Protein AF-A0A433IAZ6-F1 (afdb_monomer_lite)

Secondary structure (DSSP, 8-state):
-B-SSSSEEE--HHHHHHHHHHHTTS-TTSHHHHHHHHHHHTT-----B-TTS-B---HHHHHHHT-SS--EEEEETTEEEEE-HHHHHHHHHT--TTHHHHHHHHHHTS---S-----TTTT-PPPPPTT---

pLDDT: mean 85.91, std 18.12, range [38.0, 98.38]

Radius of gyration: 19.45 Å; chains: 1; bounding box: 42×54×45 Å

Sequence (134 aa):
NRGFEPHLVLYPFTEWQRISAELNRLNLYVKKNRDFIRYFHRGATELELDGSGRLLLPRRLLDYAGISEAVILLAYANRIECWDPLRYEQLLSDEPADFARLAEEIMGGTDAAESGELLPGFRDLPPGPPNARH

Foldseek 3Di:
DQDPPQWDKAFDPVVVVVVVVVLVPDDPVDPVSVVVVCVVCVLDDDWDADPVRDTDHDPVSCVSQVNDPDWDWDDDDGMIITHDPVVVVVVVVVQPPPVVVVCCVVPVPPPPPDDDDDDPDPVPDDDDDPDPDD

Structure (mmCIF, N/CA/C/O backbone):
data_AF-A0A433IAZ6-F1
#
_entry.id   AF-A0A433IAZ6-F1
#
loop_
_atom_site.group_PDB
_atom_site.id
_atom_site.type_symbol
_atom_site.label_atom_id
_atom_site.label_alt_id
_atom_site.label_comp_id
_atom_site.label_asym_id
_atom_site.label_entity_id
_atom_site.label_seq_id
_atom_site.pdbx_PDB_ins_code
_atom_site.Cartn_x
_atom_site.Cartn_y
_atom_site.Cartn_z
_atom_site.occupancy
_atom_site.B_iso_or_equiv
_atom_site.auth_seq_id
_atom_site.auth_comp_id
_atom_site.auth_asym_id
_atom_site.auth_atom_id
_atom_site.pdbx_PDB_model_num
ATOM 1 N N . ASN A 1 1 ? -3.234 -4.571 -0.728 1.00 96.19 1 ASN A N 1
ATOM 2 C CA . ASN A 1 1 ? -2.035 -5.144 -1.379 1.00 96.19 1 ASN A CA 1
ATOM 3 C C . ASN A 1 1 ? -0.786 -4.831 -0.556 1.00 96.19 1 ASN A C 1
ATOM 5 O O . ASN A 1 1 ? -0.868 -3.974 0.313 1.00 96.19 1 ASN A O 1
ATOM 9 N N . ARG A 1 2 ? 0.348 -5.502 -0.794 1.00 97.19 2 ARG A N 1
ATOM 10 C CA . ARG A 1 2 ? 1.651 -5.098 -0.228 1.00 97.19 2 ARG A CA 1
ATOM 11 C C . ARG A 1 2 ? 2.289 -4.020 -1.109 1.00 97.19 2 ARG A C 1
ATOM 13 O O . ARG A 1 2 ? 2.262 -4.175 -2.328 1.00 97.19 2 ARG A O 1
ATOM 20 N N . GLY A 1 3 ? 2.839 -2.979 -0.490 1.00 95.56 3 GLY A N 1
ATOM 21 C CA . GLY A 1 3 ? 3.641 -1.954 -1.158 1.00 95.56 3 GLY A CA 1
ATOM 22 C C . GLY A 1 3 ? 5.031 -2.445 -1.562 1.00 95.56 3 GLY A C 1
ATOM 23 O O . GLY A 1 3 ? 5.389 -3.606 -1.310 1.00 95.56 3 GLY A O 1
ATOM 24 N N . PHE A 1 4 ? 5.805 -1.568 -2.205 1.00 93.62 4 PHE A N 1
ATOM 25 C CA . PHE A 1 4 ? 7.206 -1.844 -2.541 1.00 93.62 4 PHE A CA 1
ATOM 26 C C . PHE A 1 4 ? 8.100 -1.756 -1.302 1.00 93.62 4 PHE A C 1
ATOM 28 O O . PHE A 1 4 ? 8.954 -2.618 -1.095 1.00 93.62 4 PHE A O 1
ATOM 35 N N . GLU A 1 5 ? 7.796 -0.814 -0.420 1.00 94.62 5 GLU A N 1
ATOM 36 C CA . GLU A 1 5 ? 8.314 -0.709 0.933 1.00 94.62 5 GLU A CA 1
ATOM 37 C C . GLU A 1 5 ? 7.434 -1.531 1.907 1.00 94.62 5 GLU A C 1
ATOM 39 O O . GLU A 1 5 ? 6.388 -2.082 1.525 1.00 94.62 5 GLU A O 1
ATOM 44 N N . PRO A 1 6 ? 7.832 -1.660 3.186 1.00 95.50 6 PRO A N 1
ATOM 45 C CA . PRO A 1 6 ? 7.071 -2.384 4.205 1.00 95.50 6 PRO A CA 1
ATOM 46 C C . PRO A 1 6 ? 5.772 -1.679 4.670 1.00 95.50 6 PRO A C 1
ATOM 48 O O . PRO A 1 6 ? 5.598 -1.427 5.862 1.00 95.50 6 PRO A O 1
ATOM 51 N N . HIS A 1 7 ? 4.848 -1.412 3.739 1.00 97.56 7 HIS A N 1
ATOM 52 C CA . HIS A 1 7 ? 3.525 -0.799 3.936 1.00 97.56 7 HIS A CA 1
ATOM 53 C C . HIS A 1 7 ? 2.426 -1.550 3.153 1.00 97.56 7 HIS A C 1
ATOM 55 O O . HIS A 1 7 ? 2.711 -2.443 2.345 1.00 97.56 7 HIS A O 1
ATOM 61 N N . LEU A 1 8 ? 1.149 -1.218 3.371 1.00 98.06 8 LEU A N 1
ATOM 62 C CA . LEU A 1 8 ? 0.037 -1.746 2.564 1.00 98.06 8 LEU A CA 1
ATOM 63 C C . LEU A 1 8 ? -0.515 -0.691 1.620 1.00 98.06 8 LEU A C 1
ATOM 65 O O . LEU A 1 8 ? -0.559 0.477 1.962 1.00 98.06 8 LEU A O 1
ATOM 69 N N . VAL A 1 9 ? -1.020 -1.120 0.469 1.00 97.62 9 VAL A N 1
ATOM 70 C CA . VAL A 1 9 ? -1.704 -0.241 -0.483 1.00 97.62 9 VAL A CA 1
ATOM 71 C C . VAL A 1 9 ? -3.135 -0.711 -0.678 1.00 97.62 9 VAL A C 1
ATOM 73 O O . VAL A 1 9 ? -3.375 -1.868 -1.049 1.00 97.62 9 VAL A O 1
ATOM 76 N N . LEU A 1 10 ? -4.084 0.180 -0.434 1.00 97.56 10 LEU A N 1
ATOM 77 C CA . LEU A 1 10 ? -5.488 0.033 -0.770 1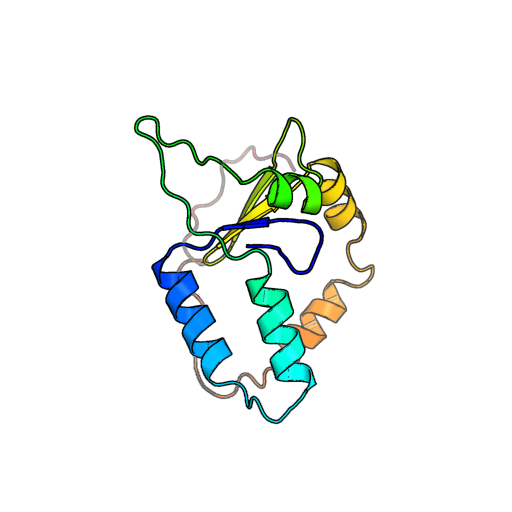.00 97.56 10 LEU A CA 1
ATOM 78 C C . LEU A 1 10 ? -5.734 0.680 -2.130 1.00 97.56 10 LEU A C 1
ATOM 80 O O . LEU A 1 10 ? -5.424 1.851 -2.350 1.00 97.56 10 LEU A O 1
ATOM 84 N N . TYR A 1 11 ? -6.318 -0.100 -3.029 1.00 96.88 11 TYR A N 1
ATOM 85 C CA . TYR A 1 11 ? -6.760 0.370 -4.330 1.00 96.88 11 TYR A CA 1
ATO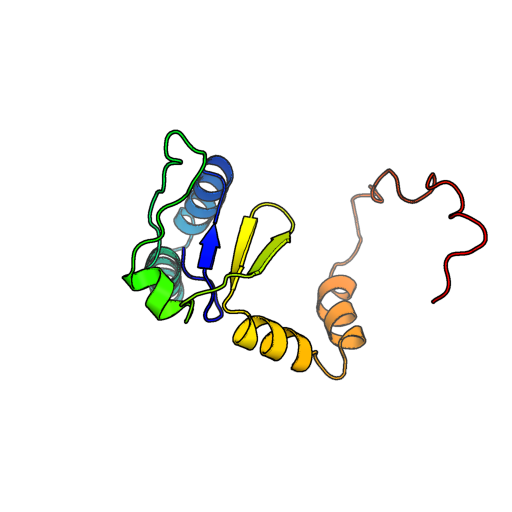M 86 C C . TYR A 1 11 ? -8.285 0.341 -4.352 1.00 96.88 11 TYR A C 1
ATOM 88 O O . TYR A 1 11 ? -8.860 -0.691 -3.986 1.00 96.88 11 TYR A O 1
ATOM 96 N N . PRO A 1 12 ? -8.951 1.412 -4.816 1.00 95.81 12 PRO A N 1
ATOM 97 C CA . PRO A 1 12 ? -10.314 1.291 -5.303 1.00 95.81 12 PRO A CA 1
ATOM 98 C C . PRO A 1 12 ? -10.396 0.149 -6.321 1.00 95.81 12 PRO A C 1
ATOM 100 O O . PRO A 1 12 ? -9.460 -0.072 -7.092 1.00 95.81 12 PRO A O 1
ATOM 103 N N . PHE A 1 13 ? -11.514 -0.573 -6.343 1.00 95.25 13 PHE A N 1
ATOM 104 C CA . PHE A 1 13 ? -11.652 -1.758 -7.193 1.00 95.25 13 PHE A CA 1
ATOM 105 C C . PHE A 1 13 ? -11.408 -1.456 -8.681 1.00 95.25 13 PHE A C 1
ATOM 107 O O . PHE A 1 13 ? -10.692 -2.191 -9.358 1.00 95.25 13 PHE A O 1
ATOM 114 N N . THR A 1 14 ? -11.925 -0.327 -9.171 1.00 96.62 14 THR A N 1
ATOM 115 C CA . THR A 1 14 ? -11.713 0.150 -10.548 1.00 96.62 14 THR A CA 1
ATOM 116 C C . THR A 1 14 ? -10.235 0.364 -10.869 1.00 96.62 14 THR A C 1
ATOM 118 O O . THR A 1 14 ? -9.765 0.002 -11.947 1.00 96.62 14 THR A O 1
ATOM 121 N N . GLU A 1 15 ? -9.474 0.895 -9.915 1.00 97.25 15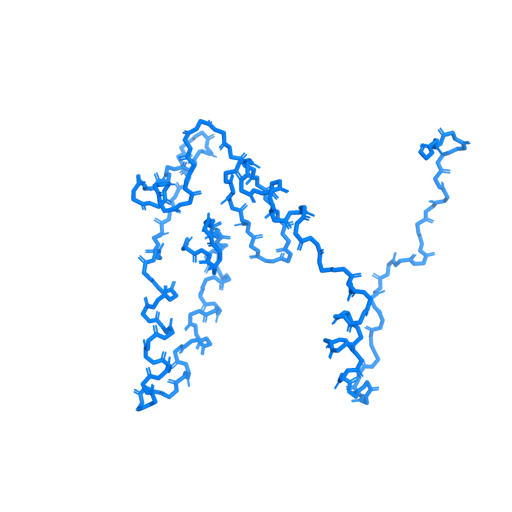 GLU A N 1
ATOM 122 C CA . GLU A 1 15 ? -8.045 1.122 -10.082 1.00 97.25 15 GLU A CA 1
ATOM 123 C C . GLU A 1 15 ? -7.248 -0.186 -10.029 1.00 97.25 15 GLU A C 1
ATOM 125 O O . GLU A 1 15 ? -6.335 -0.398 -10.829 1.00 97.25 15 GLU A O 1
ATOM 130 N N . TRP A 1 16 ? -7.634 -1.113 -9.149 1.00 96.81 16 TRP A N 1
ATOM 131 C CA . TRP A 1 16 ? -7.054 -2.454 -9.124 1.00 96.81 16 TRP A CA 1
ATOM 132 C C . TRP A 1 16 ? -7.239 -3.185 -10.459 1.00 96.81 16 TRP A C 1
ATOM 134 O O . TRP A 1 16 ? -6.301 -3.823 -10.948 1.00 96.81 16 TRP A O 1
ATOM 144 N N . GLN A 1 17 ? -8.420 -3.070 -11.076 1.00 97.06 17 GLN A N 1
ATOM 145 C CA . GLN A 1 17 ? -8.687 -3.633 -12.402 1.00 97.06 17 GLN A CA 1
ATOM 146 C C . GLN A 1 17 ? -7.772 -3.025 -13.470 1.00 97.06 17 GLN A C 1
ATOM 148 O O . GLN A 1 17 ? -7.193 -3.770 -14.265 1.00 97.06 17 GLN A O 1
ATOM 153 N N . ARG A 1 18 ? -7.599 -1.696 -13.464 1.00 97.50 18 ARG A N 1
ATOM 154 C CA . ARG A 1 18 ? -6.722 -0.990 -14.410 1.00 97.50 18 ARG A CA 1
ATOM 155 C C . ARG A 1 18 ? -5.274 -1.468 -14.302 1.00 97.50 18 ARG A C 1
ATOM 157 O O . ARG A 1 18 ? -4.706 -1.912 -15.299 1.00 97.50 18 ARG A O 1
ATOM 164 N N . ILE A 1 19 ? -4.709 -1.460 -13.093 1.00 95.88 19 ILE A N 1
ATOM 165 C CA . ILE A 1 19 ? -3.327 -1.905 -12.849 1.00 95.88 19 ILE A CA 1
ATOM 166 C C . ILE A 1 19 ? -3.165 -3.385 -13.216 1.00 95.88 19 ILE A C 1
ATOM 168 O O . ILE A 1 19 ? -2.204 -3.763 -13.884 1.00 95.88 19 ILE A O 1
ATOM 172 N N . SER A 1 20 ? -4.119 -4.238 -12.834 1.00 95.69 20 SER A N 1
ATOM 173 C CA . SER A 1 20 ? -4.063 -5.668 -13.164 1.00 95.69 20 SER A CA 1
ATOM 174 C C . SER A 1 20 ? -4.077 -5.905 -14.678 1.00 95.69 20 SER A C 1
ATOM 176 O O . SER A 1 20 ? -3.352 -6.768 -15.173 1.00 95.69 20 SER A O 1
ATOM 178 N N . ALA A 1 21 ? -4.852 -5.122 -15.436 1.00 97.19 21 ALA A N 1
ATOM 179 C CA . ALA A 1 21 ? -4.862 -5.196 -16.894 1.00 97.19 21 ALA A CA 1
ATOM 180 C C . ALA A 1 21 ? -3.511 -4.795 -17.511 1.00 97.19 21 ALA A C 1
ATOM 182 O O . ALA A 1 21 ? -3.078 -5.418 -18.480 1.00 97.19 21 ALA A O 1
ATOM 183 N N . GLU A 1 22 ? -2.824 -3.801 -16.947 1.00 96.50 22 GLU A N 1
ATOM 184 C CA . GLU A 1 22 ? -1.473 -3.409 -17.370 1.00 96.50 22 GLU A CA 1
ATOM 185 C C . GLU A 1 22 ? -0.448 -4.513 -17.088 1.00 96.50 22 GLU A C 1
ATOM 187 O O . GLU A 1 22 ? 0.313 -4.891 -17.981 1.00 96.50 22 GLU A O 1
ATOM 192 N N . LEU A 1 23 ? -0.476 -5.103 -15.890 1.00 95.88 23 LEU A N 1
ATOM 193 C CA . LEU A 1 23 ? 0.421 -6.205 -15.519 1.00 95.88 23 LEU A CA 1
ATOM 194 C C . LEU A 1 23 ? 0.221 -7.445 -16.395 1.00 95.88 23 LEU A C 1
ATOM 196 O O . LEU A 1 23 ? 1.195 -8.099 -16.774 1.00 95.88 23 LEU A O 1
ATOM 200 N N . ASN A 1 24 ? -1.023 -7.739 -16.775 1.00 94.00 24 ASN A N 1
ATOM 201 C CA . ASN A 1 24 ? -1.351 -8.864 -17.651 1.00 94.00 24 ASN A CA 1
ATOM 202 C C . ASN A 1 24 ? -0.798 -8.712 -19.079 1.00 94.00 24 ASN A C 1
ATOM 204 O O . ASN A 1 24 ? -0.732 -9.699 -19.810 1.00 94.00 24 ASN A O 1
ATOM 208 N N . ARG A 1 25 ? -0.375 -7.507 -19.486 1.00 97.31 25 ARG A N 1
ATOM 209 C CA . ARG A 1 25 ? 0.276 -7.271 -20.788 1.00 97.31 25 ARG A CA 1
ATOM 210 C C . ARG A 1 25 ? 1.771 -7.590 -20.778 1.00 97.31 25 ARG A C 1
ATOM 212 O O . ARG A 1 25 ? 2.396 -7.606 -21.837 1.00 97.31 25 ARG A O 1
ATOM 219 N N . LEU A 1 26 ? 2.368 -7.834 -19.611 1.00 97.25 26 LEU A N 1
ATOM 220 C CA . LEU A 1 26 ? 3.792 -8.131 -19.517 1.00 97.25 26 LEU A CA 1
ATOM 221 C C . LEU A 1 26 ? 4.121 -9.497 -20.134 1.00 97.25 26 LEU A C 1
ATOM 223 O O . LEU A 1 26 ? 3.443 -10.499 -19.914 1.00 97.25 26 LEU A O 1
ATOM 227 N N . ASN A 1 27 ? 5.235 -9.557 -20.866 1.00 97.44 27 ASN A N 1
ATOM 228 C CA . ASN A 1 27 ? 5.700 -10.788 -21.496 1.00 97.44 27 ASN A CA 1
ATOM 229 C C . ASN A 1 27 ? 6.104 -11.836 -20.439 1.00 97.44 27 ASN A C 1
ATOM 231 O O . ASN A 1 27 ? 7.132 -11.684 -19.773 1.00 97.44 27 ASN A O 1
ATOM 235 N N . LEU A 1 28 ? 5.333 -12.922 -20.334 1.00 96.38 28 LEU A N 1
ATOM 236 C CA . LEU A 1 28 ? 5.568 -14.005 -19.377 1.00 96.38 28 LEU A CA 1
ATOM 237 C C . LEU A 1 28 ? 6.786 -14.879 -19.706 1.00 96.38 28 LEU A C 1
ATOM 239 O O . LEU A 1 28 ? 7.224 -15.622 -18.832 1.00 96.38 28 LEU A O 1
ATOM 243 N N . TYR A 1 29 ? 7.387 -14.802 -20.896 1.00 97.38 29 TYR A N 1
AT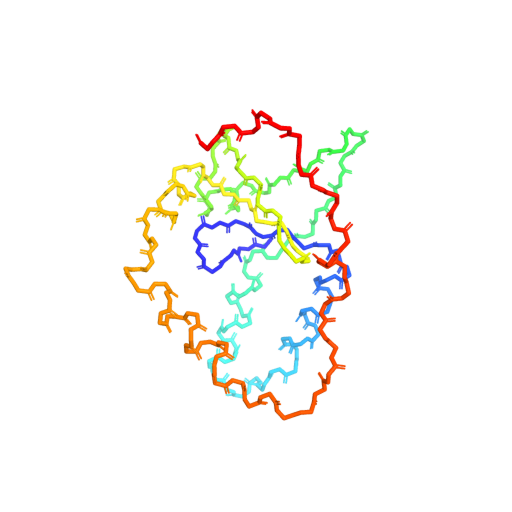OM 244 C CA . TYR A 1 29 ? 8.641 -15.512 -21.191 1.00 97.38 29 TYR A CA 1
ATOM 245 C C . TYR A 1 29 ? 9.841 -14.881 -20.469 1.00 97.38 29 TYR A C 1
ATOM 247 O O . TYR A 1 29 ? 10.798 -15.577 -20.119 1.00 97.38 29 TYR A O 1
ATOM 255 N N . VAL A 1 30 ? 9.755 -13.593 -20.127 1.00 98.31 30 VAL A N 1
ATOM 256 C CA . VAL A 1 30 ? 10.785 -12.881 -19.364 1.00 98.31 30 VAL A CA 1
ATOM 257 C C . VAL A 1 30 ? 10.648 -13.213 -17.876 1.00 98.31 30 VAL A C 1
ATOM 259 O O . VAL A 1 30 ? 9.651 -12.878 -17.236 1.00 98.31 30 VAL A O 1
ATOM 262 N N . LYS A 1 31 ? 11.672 -13.850 -17.288 1.00 98.06 31 LYS A N 1
ATOM 263 C CA . LYS A 1 31 ? 11.666 -14.252 -15.867 1.00 98.06 31 LYS A CA 1
ATOM 264 C C . LYS A 1 31 ? 11.377 -13.074 -14.927 1.00 98.06 31 LYS A C 1
ATOM 266 O O . LYS A 1 31 ? 10.537 -13.210 -14.044 1.00 98.06 31 LYS A O 1
ATOM 271 N N . LYS A 1 32 ? 12.013 -11.919 -15.167 1.00 98.00 32 LYS A N 1
ATOM 272 C CA . LYS A 1 32 ? 11.832 -10.693 -14.370 1.00 98.00 32 LYS A CA 1
ATOM 273 C C . LYS A 1 32 ? 10.362 -10.256 -14.301 1.00 98.00 32 LYS A C 1
ATOM 275 O O . LYS A 1 32 ? 9.891 -9.911 -13.225 1.00 98.00 32 LYS A O 1
ATOM 280 N N . ASN A 1 33 ? 9.627 -10.350 -15.411 1.00 98.19 33 ASN A N 1
ATOM 281 C CA . ASN A 1 33 ? 8.207 -9.993 -15.460 1.00 98.19 33 ASN A CA 1
ATOM 282 C C . ASN A 1 33 ? 7.362 -10.946 -14.611 1.00 98.19 33 ASN A C 1
ATOM 284 O O . ASN A 1 33 ? 6.541 -10.498 -13.817 1.00 98.19 33 ASN A O 1
ATOM 288 N N . ARG A 1 34 ? 7.593 -12.262 -14.727 1.00 97.81 34 ARG A N 1
ATOM 289 C CA . ARG A 1 34 ? 6.878 -13.257 -13.907 1.00 97.81 34 ARG A CA 1
ATOM 290 C C . ARG A 1 34 ? 7.130 -13.055 -12.417 1.00 97.81 34 ARG A C 1
ATOM 292 O O . ARG A 1 34 ? 6.202 -13.170 -11.620 1.00 97.81 34 ARG A O 1
ATOM 299 N N . ASP A 1 35 ? 8.378 -12.781 -12.048 1.00 97.75 35 ASP A N 1
ATOM 300 C CA . ASP A 1 35 ? 8.752 -12.533 -10.657 1.00 97.75 35 ASP A CA 1
ATOM 301 C C . ASP A 1 35 ? 8.066 -11.263 -10.140 1.00 97.75 35 ASP A C 1
ATOM 303 O O . ASP A 1 35 ? 7.444 -11.301 -9.080 1.00 97.75 35 ASP A O 1
ATOM 307 N N . PHE A 1 36 ? 8.084 -10.177 -10.919 1.00 97.25 36 PHE A N 1
ATOM 308 C CA . PHE A 1 36 ? 7.401 -8.935 -10.566 1.00 97.25 36 PHE A CA 1
ATOM 309 C C . PHE A 1 36 ? 5.895 -9.133 -10.363 1.00 97.25 36 PHE A C 1
ATOM 311 O O . PHE A 1 36 ? 5.384 -8.769 -9.309 1.00 97.25 36 PHE A O 1
ATOM 318 N N . ILE A 1 37 ? 5.200 -9.785 -11.302 1.00 96.62 37 ILE A N 1
ATOM 319 C CA . ILE A 1 37 ? 3.761 -10.088 -11.187 1.00 96.62 37 ILE A CA 1
ATOM 320 C C . ILE A 1 37 ? 3.480 -10.872 -9.898 1.00 96.62 37 ILE A C 1
ATOM 322 O O . ILE A 1 37 ? 2.602 -10.503 -9.117 1.00 96.62 37 ILE A O 1
ATOM 326 N N . ARG A 1 38 ? 4.250 -11.935 -9.626 1.00 96.12 38 ARG A N 1
ATOM 327 C CA . ARG A 1 38 ? 4.085 -12.740 -8.403 1.00 96.12 38 ARG A CA 1
ATOM 328 C C . ARG A 1 38 ? 4.282 -11.906 -7.144 1.00 96.12 38 ARG A C 1
ATOM 330 O O . ARG A 1 38 ? 3.484 -12.016 -6.217 1.00 96.12 38 ARG A O 1
ATOM 337 N N . TYR A 1 39 ? 5.330 -11.086 -7.099 1.00 95.50 39 TYR A N 1
ATOM 338 C CA . TYR A 1 39 ? 5.605 -10.253 -5.935 1.00 95.50 39 TYR A CA 1
ATOM 339 C C . TYR A 1 39 ? 4.576 -9.141 -5.754 1.00 95.50 39 TYR A C 1
ATOM 341 O O . TYR A 1 39 ? 4.186 -8.881 -4.618 1.00 95.50 39 TYR A O 1
ATOM 349 N N . PHE A 1 40 ? 4.089 -8.547 -6.841 1.00 96.12 40 PHE A N 1
ATOM 350 C CA . PHE A 1 40 ? 3.046 -7.533 -6.791 1.00 96.12 40 PHE A CA 1
ATOM 351 C C . PHE A 1 40 ? 1.726 -8.113 -6.268 1.00 96.12 40 PHE A C 1
ATOM 353 O O . PHE A 1 40 ? 1.099 -7.514 -5.402 1.00 96.12 40 PHE A O 1
ATOM 360 N N . HIS A 1 41 ? 1.324 -9.311 -6.708 1.00 95.44 41 HIS A N 1
ATOM 361 C CA . HIS A 1 41 ? 0.068 -9.934 -6.268 1.00 95.44 41 HIS A CA 1
ATOM 362 C C . HIS A 1 41 ? 0.155 -10.689 -4.930 1.00 95.44 41 HIS A C 1
ATOM 364 O O . HIS A 1 41 ? -0.877 -11.107 -4.407 1.00 95.44 41 HIS A O 1
ATOM 370 N N . ARG A 1 42 ? 1.342 -10.846 -4.322 1.00 93.62 42 ARG A N 1
ATOM 371 C CA . ARG A 1 42 ? 1.543 -11.665 -3.100 1.00 93.62 42 ARG A CA 1
ATOM 372 C C . ARG A 1 42 ? 0.728 -11.214 -1.880 1.00 93.62 42 ARG A C 1
ATOM 374 O O . ARG A 1 42 ? 0.636 -11.945 -0.897 1.00 93.62 42 ARG A O 1
ATOM 381 N N . GLY A 1 43 ? 0.191 -9.996 -1.913 1.00 93.12 43 GLY A N 1
ATOM 382 C CA . GLY A 1 43 ? -0.689 -9.447 -0.885 1.00 93.12 43 GLY A CA 1
ATOM 383 C C . GLY A 1 43 ? -2.029 -8.950 -1.409 1.00 93.12 43 GLY A C 1
ATOM 384 O O . GLY A 1 43 ? -2.699 -8.203 -0.694 1.00 93.12 43 GLY A O 1
ATOM 385 N N . ALA A 1 44 ? -2.402 -9.305 -2.639 1.00 96.12 44 ALA A N 1
ATOM 386 C CA . ALA A 1 44 ? -3.691 -8.945 -3.202 1.00 96.12 44 ALA A CA 1
ATOM 387 C C . ALA A 1 44 ? -4.786 -9.648 -2.395 1.00 96.12 44 ALA A C 1
ATOM 389 O O . ALA A 1 44 ? -4.775 -10.866 -2.210 1.00 96.12 44 ALA A O 1
ATOM 390 N N . THR A 1 45 ? -5.688 -8.872 -1.814 1.00 96.50 45 THR A N 1
ATOM 391 C CA . THR A 1 45 ? -6.824 -9.376 -1.048 1.00 96.50 45 THR A CA 1
ATOM 392 C C . THR A 1 45 ? -7.923 -8.344 -1.196 1.00 96.50 45 THR A C 1
ATOM 394 O O . THR A 1 45 ? -7.690 -7.165 -0.930 1.00 96.50 45 THR A O 1
ATOM 397 N N . GLU A 1 46 ? -9.067 -8.790 -1.694 1.00 96.31 46 GLU A N 1
ATOM 398 C CA . GLU A 1 46 ? -10.276 -7.983 -1.771 1.00 96.31 46 GLU A CA 1
ATOM 399 C C . GLU A 1 46 ? -10.850 -7.812 -0.365 1.00 96.31 46 GLU A C 1
ATOM 401 O O . GLU A 1 46 ? -10.791 -8.734 0.451 1.00 96.31 46 GLU A O 1
ATOM 406 N N . LEU A 1 47 ? -11.326 -6.606 -0.071 1.00 95.75 47 LEU A N 1
ATOM 407 C CA . LEU A 1 47 ? -11.861 -6.227 1.227 1.00 95.75 47 LEU A CA 1
ATOM 408 C C . LEU A 1 47 ? -13.185 -5.512 1.012 1.00 95.75 47 LEU A C 1
ATOM 410 O O . LEU A 1 47 ? -13.313 -4.707 0.091 1.00 95.75 47 LEU A O 1
ATOM 414 N N . GLU A 1 48 ? -14.121 -5.758 1.914 1.00 95.44 48 GLU A N 1
ATOM 415 C CA . GLU A 1 48 ? -15.406 -5.075 1.962 1.00 95.44 48 GLU A CA 1
ATOM 416 C C . GLU A 1 48 ? -15.511 -4.271 3.257 1.00 95.44 48 GLU A C 1
ATOM 418 O O . GLU A 1 48 ? -14.909 -4.618 4.279 1.00 95.44 48 GLU A O 1
ATOM 423 N N . LEU A 1 49 ? -16.266 -3.176 3.200 1.00 95.31 49 LEU A N 1
ATOM 424 C CA . LEU A 1 49 ? -16.610 -2.399 4.382 1.00 95.31 49 LEU A CA 1
ATOM 425 C C . LEU A 1 49 ? -17.712 -3.119 5.156 1.00 95.31 49 LEU A C 1
ATOM 427 O O . LEU A 1 49 ? -18.695 -3.574 4.570 1.00 95.31 49 LEU A O 1
ATOM 431 N N . ASP A 1 50 ? -17.572 -3.180 6.476 1.00 94.94 50 ASP A N 1
ATOM 432 C CA . ASP A 1 50 ? -18.675 -3.608 7.331 1.00 94.94 50 ASP A CA 1
ATOM 433 C C . ASP A 1 50 ? -19.792 -2.542 7.386 1.00 94.94 50 ASP A C 1
ATOM 435 O O . ASP A 1 50 ? -19.661 -1.427 6.873 1.00 94.94 50 ASP A O 1
ATOM 439 N N . GLY A 1 51 ? -20.903 -2.859 8.058 1.00 96.50 51 GLY A N 1
ATOM 440 C CA . GLY A 1 51 ? -22.037 -1.935 8.210 1.00 96.50 51 GLY A CA 1
ATOM 441 C C . GLY A 1 51 ? -21.731 -0.646 8.988 1.00 96.50 51 GLY A C 1
ATOM 442 O O . GLY A 1 51 ? -22.582 0.233 9.070 1.00 96.50 51 GLY A O 1
ATOM 443 N N . SER A 1 52 ? -20.538 -0.521 9.571 1.00 96.75 52 SER A N 1
ATOM 444 C CA . SER A 1 52 ? -20.047 0.683 10.248 1.00 96.75 52 SER A CA 1
ATOM 445 C C . SER A 1 52 ? -18.945 1.392 9.452 1.00 96.75 52 SER A C 1
ATOM 447 O O . SER A 1 52 ? -18.323 2.315 9.975 1.00 96.75 52 SER A O 1
ATOM 449 N N . GLY A 1 53 ? -18.687 0.976 8.208 1.00 93.56 53 GLY A N 1
ATOM 450 C CA . GLY A 1 53 ? -17.658 1.568 7.356 1.00 93.56 53 GLY A CA 1
ATOM 451 C C . GLY A 1 53 ? -16.228 1.204 7.764 1.00 93.56 53 GLY A C 1
ATOM 452 O O . GLY A 1 53 ? -15.304 1.959 7.470 1.00 93.56 53 GLY A O 1
ATOM 453 N N . ARG A 1 54 ? -16.018 0.078 8.457 1.00 95.25 54 ARG A N 1
ATOM 454 C CA . ARG A 1 54 ? -14.683 -0.395 8.861 1.00 95.25 54 ARG A CA 1
ATOM 455 C C . ARG A 1 54 ? -14.148 -1.429 7.878 1.00 95.25 54 ARG A C 1
ATOM 457 O O . ARG A 1 54 ? -14.898 -2.260 7.374 1.00 95.25 54 ARG A O 1
ATOM 464 N N . LEU A 1 55 ? -12.833 -1.410 7.661 1.00 94.88 55 LEU A N 1
ATOM 465 C CA . LEU A 1 55 ? -12.108 -2.434 6.907 1.00 94.88 55 LEU A CA 1
ATOM 466 C C . LEU A 1 55 ? -11.402 -3.393 7.865 1.00 94.88 55 LEU A C 1
ATOM 468 O O . LEU A 1 55 ? -10.668 -2.958 8.753 1.00 94.88 55 LEU A O 1
ATOM 472 N N . LEU A 1 56 ? -11.563 -4.698 7.643 1.00 94.94 56 LEU A N 1
ATOM 473 C CA . LEU A 1 56 ? -10.820 -5.719 8.378 1.00 94.94 56 LEU A CA 1
ATOM 474 C C . LEU A 1 56 ? -9.588 -6.161 7.582 1.00 94.94 56 LEU A C 1
ATOM 476 O O . LEU A 1 56 ? -9.685 -6.952 6.646 1.00 94.94 56 LEU A O 1
ATOM 480 N N . LEU A 1 57 ? -8.410 -5.671 7.970 1.00 95.44 57 LEU A N 1
ATOM 481 C CA . LEU A 1 57 ? -7.156 -6.049 7.321 1.00 95.44 57 LEU A CA 1
ATOM 482 C C . LEU A 1 57 ? -6.694 -7.451 7.772 1.00 95.44 57 LEU A C 1
ATOM 484 O O . LEU A 1 57 ? -6.583 -7.704 8.973 1.00 95.44 57 LEU A O 1
ATOM 488 N N . PRO A 1 58 ? -6.366 -8.371 6.841 1.00 96.12 58 PRO A N 1
ATOM 489 C CA . PRO A 1 58 ? -5.815 -9.676 7.184 1.00 96.12 58 PRO A CA 1
ATOM 490 C C . PRO A 1 58 ? -4.537 -9.560 8.019 1.00 96.12 58 PRO A C 1
ATOM 492 O O . PRO A 1 58 ? -3.602 -8.855 7.632 1.00 96.12 58 PRO A O 1
ATOM 495 N N . ARG A 1 59 ? -4.440 -10.344 9.100 1.00 96.38 59 ARG A N 1
ATOM 496 C CA . ARG A 1 59 ? -3.297 -10.316 10.030 1.00 96.38 59 ARG A CA 1
ATOM 497 C C . ARG A 1 59 ? -1.937 -10.435 9.333 1.00 96.38 59 ARG A C 1
ATOM 499 O O . ARG A 1 59 ? -1.057 -9.624 9.567 1.00 96.38 59 ARG A O 1
ATOM 506 N N . ARG A 1 60 ? -1.815 -11.344 8.360 1.00 96.25 60 ARG A N 1
ATOM 507 C CA . ARG A 1 60 ? -0.597 -11.538 7.545 1.00 96.25 60 ARG A CA 1
ATOM 508 C C . ARG A 1 60 ? -0.123 -10.294 6.776 1.00 96.25 60 ARG A C 1
ATOM 510 O O . ARG A 1 60 ? 1.021 -10.251 6.326 1.00 96.25 60 ARG A O 1
ATOM 517 N N . LEU A 1 61 ? -1.028 -9.356 6.487 1.00 97.62 61 LEU A N 1
ATOM 518 C CA . LEU A 1 61 ? -0.710 -8.101 5.807 1.00 97.62 61 LEU A CA 1
ATOM 519 C C . LEU A 1 61 ? -0.281 -7.048 6.826 1.00 97.62 61 LEU A C 1
ATOM 521 O O . LEU A 1 61 ? 0.721 -6.379 6.595 1.00 97.62 61 LEU A O 1
ATOM 525 N N . LEU A 1 62 ? -0.971 -6.977 7.966 1.00 97.69 62 LEU A N 1
ATOM 526 C CA . LEU A 1 62 ? -0.554 -6.149 9.099 1.00 97.69 62 LEU A CA 1
ATOM 527 C C . LEU A 1 62 ? 0.864 -6.519 9.556 1.00 97.69 62 LEU A C 1
ATOM 529 O O . LEU A 1 62 ? 1.718 -5.643 9.632 1.00 97.69 62 LEU A O 1
ATOM 533 N N . ASP A 1 63 ? 1.152 -7.815 9.713 1.00 97.25 63 ASP A N 1
ATOM 534 C CA . ASP A 1 63 ? 2.478 -8.311 10.108 1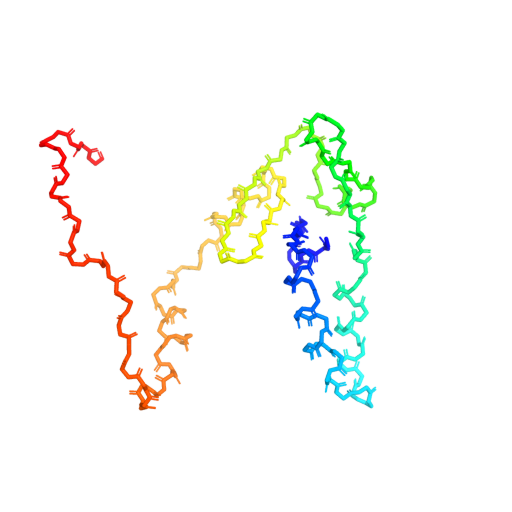.00 97.25 63 ASP A CA 1
ATOM 535 C C . ASP A 1 63 ? 3.573 -7.917 9.096 1.00 97.25 63 ASP A C 1
ATOM 537 O O . ASP A 1 63 ? 4.681 -7.551 9.480 1.00 97.25 63 ASP A O 1
ATOM 541 N N . TYR A 1 64 ? 3.271 -7.946 7.791 1.00 97.00 64 TYR A N 1
ATOM 542 C CA . TYR A 1 64 ? 4.204 -7.480 6.755 1.00 97.00 64 TYR A CA 1
ATOM 543 C C . TYR A 1 64 ? 4.493 -5.978 6.886 1.00 97.00 64 TYR A C 1
ATOM 545 O O . TYR A 1 64 ? 5.651 -5.552 6.849 1.00 97.00 64 TYR A O 1
ATOM 553 N N . ALA A 1 65 ? 3.436 -5.181 7.047 1.00 97.62 65 ALA A N 1
ATOM 554 C CA . ALA A 1 65 ? 3.531 -3.732 7.163 1.00 97.62 65 ALA A CA 1
ATOM 555 C C . ALA A 1 65 ? 3.999 -3.252 8.545 1.00 97.62 65 ALA A C 1
ATOM 557 O O . ALA A 1 65 ? 4.283 -2.071 8.708 1.00 97.62 65 ALA A O 1
ATOM 558 N N . GLY A 1 66 ? 4.145 -4.160 9.515 1.00 97.75 66 GLY A N 1
ATOM 559 C CA . GLY A 1 66 ? 4.557 -3.827 10.879 1.00 97.75 66 GLY A CA 1
ATOM 560 C C . GLY A 1 66 ? 3.501 -3.051 11.666 1.00 97.75 66 GLY A C 1
ATOM 561 O O . GLY A 1 66 ? 3.829 -2.495 12.702 1.00 97.75 66 GLY A O 1
ATOM 562 N N . ILE A 1 67 ? 2.255 -3.015 11.188 1.00 98.19 67 ILE A N 1
ATOM 563 C CA . ILE A 1 67 ? 1.164 -2.257 11.806 1.00 98.19 67 ILE A CA 1
ATOM 564 C C . ILE A 1 67 ? 0.614 -3.059 12.987 1.00 98.19 67 ILE A C 1
ATOM 566 O O . ILE A 1 67 ? 0.155 -4.191 12.805 1.00 98.19 67 ILE A O 1
ATOM 570 N N . SER A 1 68 ? 0.632 -2.467 14.182 1.00 95.88 68 SER A N 1
ATOM 571 C CA . SER A 1 68 ? 0.128 -3.078 15.418 1.00 95.88 68 SER A CA 1
ATOM 572 C C . SER A 1 68 ? -1.105 -2.355 15.970 1.00 95.88 68 SER A C 1
ATOM 574 O O . SER A 1 68 ? -2.204 -2.902 15.926 1.00 95.88 68 SER A O 1
ATOM 576 N N . GLU A 1 69 ? -0.927 -1.138 16.480 1.00 94.00 69 GLU A N 1
ATOM 577 C CA . GLU A 1 69 ? -1.952 -0.394 17.228 1.00 94.00 69 GLU A CA 1
ATOM 578 C C . GLU A 1 69 ? -2.487 0.812 16.455 1.00 94.00 69 GLU A C 1
ATOM 580 O O . GLU A 1 69 ? -3.683 1.099 16.488 1.00 94.00 69 GLU A O 1
ATOM 585 N N . ALA A 1 70 ? -1.599 1.504 15.743 1.00 96.62 70 ALA A N 1
ATOM 586 C CA . ALA A 1 70 ? -1.905 2.713 15.000 1.00 96.62 70 ALA A CA 1
ATOM 587 C C . ALA A 1 70 ? -1.512 2.557 13.532 1.00 96.62 70 ALA A C 1
ATOM 589 O O . ALA A 1 70 ? -0.600 1.808 13.184 1.00 96.62 70 ALA A O 1
ATOM 590 N N . VAL A 1 71 ? -2.218 3.284 12.670 1.00 97.38 71 VAL A N 1
ATOM 591 C CA . VAL A 1 71 ? -1.984 3.301 11.230 1.00 97.38 71 VAL A CA 1
ATOM 592 C C . VAL A 1 71 ? -2.017 4.737 10.732 1.00 97.38 71 VAL A C 1
ATOM 594 O O . VAL A 1 71 ? -2.916 5.501 11.083 1.00 97.38 71 VAL A O 1
ATOM 597 N N . ILE A 1 72 ? -1.049 5.095 9.895 1.00 97.88 72 ILE A N 1
ATOM 598 C CA . ILE A 1 72 ? -1.087 6.323 9.102 1.00 97.88 72 ILE A CA 1
ATOM 599 C C . ILE A 1 72 ? -1.698 5.987 7.747 1.00 97.88 72 ILE A C 1
ATOM 601 O O . ILE A 1 72 ? -1.304 5.014 7.102 1.00 97.88 72 ILE A O 1
ATOM 605 N N . LEU A 1 73 ? -2.668 6.796 7.324 1.00 97.50 73 LEU A N 1
ATOM 606 C CA . LEU A 1 73 ? -3.256 6.721 5.994 1.00 97.50 73 LEU A CA 1
ATOM 607 C C . LEU A 1 73 ? -2.720 7.874 5.152 1.00 97.50 73 LEU A C 1
ATOM 609 O O . LEU A 1 73 ? -3.020 9.034 5.430 1.00 97.50 73 LEU A O 1
ATOM 613 N N . LEU A 1 74 ? -1.958 7.544 4.114 1.00 96.75 74 LEU A N 1
ATOM 614 C CA . LEU A 1 74 ? -1.483 8.507 3.129 1.00 96.75 74 LEU A CA 1
ATOM 615 C C . LEU A 1 74 ? -2.244 8.286 1.823 1.00 96.75 74 LEU A C 1
ATOM 617 O O . LEU A 1 74 ? -2.079 7.264 1.161 1.00 96.75 74 LEU A O 1
ATOM 621 N N . ALA A 1 75 ? -3.081 9.244 1.444 1.00 94.88 75 ALA A N 1
ATOM 622 C CA . ALA A 1 75 ? -3.789 9.217 0.171 1.00 94.88 75 ALA A CA 1
ATOM 623 C C . ALA A 1 75 ? -3.066 10.106 -0.842 1.00 94.88 75 ALA A C 1
ATOM 625 O O . ALA A 1 75 ? -2.890 11.300 -0.605 1.00 94.88 75 ALA A O 1
ATOM 626 N N . TYR A 1 76 ? -2.688 9.542 -1.987 1.00 89.81 76 TYR A N 1
ATOM 627 C CA . TYR A 1 76 ? -2.216 10.318 -3.130 1.00 89.81 76 TYR A CA 1
ATOM 628 C C . TYR A 1 76 ? -2.612 9.628 -4.438 1.00 89.81 76 TYR A C 1
ATOM 630 O O . TYR A 1 76 ? -2.688 8.400 -4.530 1.00 89.81 76 TYR A O 1
ATOM 638 N N . ALA A 1 77 ? -2.878 10.440 -5.463 1.00 91.31 77 ALA A N 1
ATOM 639 C CA . ALA A 1 77 ? -3.401 9.996 -6.751 1.00 91.31 77 ALA A CA 1
ATOM 640 C C . ALA A 1 77 ? -4.651 9.101 -6.604 1.00 91.31 77 ALA A C 1
ATOM 642 O O . ALA A 1 77 ? -5.732 9.587 -6.286 1.00 91.31 77 ALA A O 1
ATOM 643 N N . ASN A 1 78 ? -4.517 7.801 -6.855 1.00 94.81 78 ASN A N 1
ATOM 644 C CA . ASN A 1 78 ? -5.619 6.853 -7.010 1.00 94.81 78 ASN A CA 1
ATOM 645 C C . ASN A 1 78 ? -5.557 5.672 -6.029 1.00 94.81 78 ASN A C 1
ATOM 647 O O . ASN A 1 78 ? -6.159 4.623 -6.267 1.00 94.81 78 ASN A O 1
ATOM 651 N N . ARG A 1 79 ? -4.816 5.827 -4.931 1.00 96.06 79 ARG A N 1
ATOM 652 C CA . ARG A 1 79 ? -4.619 4.795 -3.909 1.00 96.06 79 ARG A CA 1
ATOM 653 C C . ARG A 1 79 ? -4.454 5.407 -2.524 1.00 96.06 79 ARG A C 1
ATOM 655 O O . ARG A 1 79 ? -4.191 6.600 -2.382 1.00 96.06 79 ARG A O 1
ATOM 662 N N . ILE A 1 80 ? -4.590 4.561 -1.511 1.00 97.75 80 ILE A N 1
ATOM 663 C CA . ILE A 1 80 ? -4.278 4.899 -0.123 1.00 97.75 80 ILE A CA 1
ATOM 664 C C . ILE A 1 80 ? -3.191 3.948 0.350 1.00 97.75 80 ILE A C 1
ATOM 666 O O . ILE A 1 80 ? -3.340 2.733 0.245 1.00 97.75 80 ILE A O 1
ATOM 670 N N . GLU A 1 81 ? -2.113 4.484 0.892 1.00 97.56 81 GLU A N 1
ATOM 671 C CA . GLU A 1 81 ? -1.118 3.699 1.602 1.00 97.56 81 GLU A CA 1
ATOM 672 C C . GLU A 1 81 ? -1.439 3.657 3.096 1.00 97.56 81 GLU A C 1
ATOM 674 O O . GLU A 1 81 ? -1.891 4.640 3.684 1.00 97.56 81 GLU A O 1
ATOM 679 N N . CYS A 1 82 ? -1.206 2.502 3.709 1.00 98.19 82 CYS A N 1
ATOM 680 C CA . CYS A 1 82 ? -1.353 2.263 5.134 1.00 98.19 82 CYS A CA 1
ATOM 681 C C . CYS A 1 82 ? 0.016 1.932 5.715 1.00 98.19 82 CYS A C 1
ATOM 683 O O . CYS A 1 82 ? 0.620 0.915 5.348 1.00 98.19 82 CYS A O 1
ATOM 685 N N . TRP A 1 83 ? 0.464 2.766 6.642 1.00 98.19 83 TRP A N 1
ATOM 686 C CA . TRP A 1 83 ? 1.797 2.701 7.218 1.00 98.19 83 TRP A CA 1
ATOM 687 C C . TRP A 1 83 ? 1.753 2.485 8.725 1.00 98.19 83 TRP A C 1
ATOM 689 O O . TRP A 1 83 ? 0.870 2.996 9.414 1.00 98.19 83 TRP A O 1
ATOM 699 N N . ASP A 1 84 ? 2.750 1.762 9.230 1.00 98.38 84 ASP A N 1
ATOM 700 C CA . ASP A 1 84 ? 3.153 1.886 10.627 1.00 98.38 84 ASP A CA 1
ATOM 701 C C . ASP A 1 84 ? 3.732 3.300 10.859 1.00 98.38 84 ASP A C 1
ATOM 703 O O . ASP A 1 84 ? 4.524 3.756 10.025 1.00 98.38 84 ASP A O 1
ATOM 707 N N . PRO A 1 85 ? 3.363 4.003 11.948 1.00 97.81 85 PRO A N 1
ATOM 708 C CA . PRO A 1 85 ? 3.818 5.369 12.188 1.00 97.81 85 PRO A CA 1
ATOM 709 C C . PRO A 1 85 ? 5.341 5.538 12.200 1.00 97.81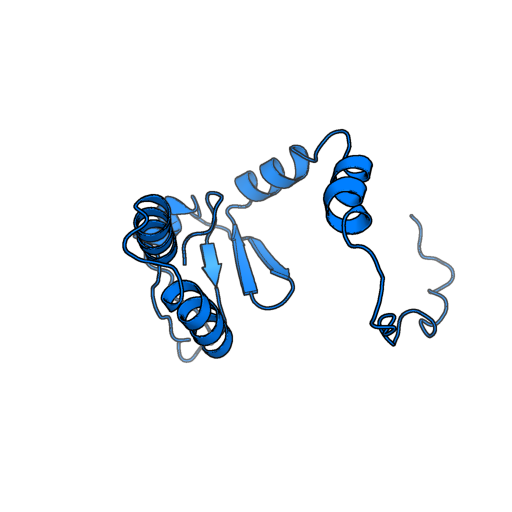 85 PRO A C 1
ATOM 711 O O . PRO A 1 85 ? 5.849 6.461 11.569 1.00 97.81 85 PRO A O 1
ATOM 714 N N . LEU A 1 86 ? 6.081 4.623 12.838 1.00 96.25 86 LEU A N 1
ATOM 715 C CA . LEU A 1 86 ? 7.541 4.726 12.932 1.00 96.25 86 LEU A CA 1
ATOM 716 C C . LEU A 1 86 ? 8.201 4.523 11.567 1.00 96.25 86 LEU A C 1
ATOM 718 O O . LEU A 1 86 ? 9.148 5.227 11.219 1.00 96.25 86 LEU A O 1
ATOM 722 N N . ARG A 1 87 ? 7.693 3.583 10.763 1.00 95.69 87 ARG A N 1
ATOM 723 C CA . ARG A 1 87 ? 8.184 3.372 9.389 1.00 95.69 87 ARG A CA 1
ATOM 724 C C . ARG A 1 87 ? 7.900 4.563 8.482 1.00 95.69 87 ARG A C 1
ATOM 726 O O . ARG A 1 87 ? 8.724 4.882 7.632 1.00 95.69 87 ARG A O 1
ATOM 733 N N . TYR A 1 88 ? 6.751 5.208 8.657 1.00 95.88 88 TYR A N 1
ATOM 734 C CA . TYR A 1 88 ? 6.415 6.415 7.909 1.00 95.88 88 TYR A CA 1
ATOM 735 C C . TYR A 1 88 ? 7.345 7.580 8.267 1.00 95.88 88 TYR A C 1
ATOM 737 O O . TYR A 1 88 ? 7.872 8.243 7.380 1.00 95.88 88 TYR A O 1
ATOM 745 N N . GLU A 1 89 ? 7.617 7.793 9.556 1.00 94.31 89 GLU A N 1
ATOM 746 C CA . GLU A 1 89 ? 8.582 8.806 10.004 1.00 94.31 89 GLU A CA 1
ATOM 747 C C . GLU A 1 89 ? 10.000 8.529 9.482 1.00 94.31 89 GLU A C 1
ATOM 749 O O . GLU A 1 89 ? 10.701 9.454 9.067 1.00 94.31 89 GLU A O 1
ATOM 754 N N . GLN A 1 90 ? 10.415 7.258 9.450 1.00 93.06 90 GLN A N 1
ATOM 755 C CA . GLN A 1 90 ? 11.698 6.846 8.872 1.00 93.06 90 GLN A CA 1
ATOM 756 C C . GLN A 1 90 ? 11.779 7.147 7.375 1.00 93.06 90 GLN A C 1
ATOM 758 O O . GLN A 1 90 ? 12.795 7.669 6.932 1.00 93.06 90 GLN A O 1
ATOM 763 N N . LEU A 1 91 ? 10.713 6.868 6.616 1.00 90.38 91 LEU A N 1
ATOM 764 C CA . LEU A 1 91 ? 10.634 7.205 5.193 1.00 90.38 91 LEU A CA 1
ATOM 765 C C . LEU A 1 91 ? 10.825 8.711 4.963 1.00 90.38 91 LEU A C 1
ATOM 767 O O . LEU A 1 91 ? 11.569 9.099 4.071 1.00 90.38 91 LEU A O 1
ATOM 771 N N . LEU A 1 92 ? 10.172 9.552 5.771 1.00 88.69 92 LEU A N 1
ATOM 772 C CA . LEU A 1 92 ? 10.301 11.009 5.660 1.00 88.69 92 LEU A CA 1
ATOM 773 C C . LEU A 1 92 ? 11.682 11.517 6.091 1.00 88.69 92 LEU A C 1
ATOM 775 O O . LEU A 1 92 ? 12.152 12.528 5.582 1.00 88.69 92 LEU A O 1
ATOM 779 N N . SER A 1 93 ? 12.326 10.831 7.034 1.00 86.88 93 SER A N 1
ATOM 780 C CA . SER A 1 93 ? 13.665 11.192 7.511 1.00 86.88 93 SER A CA 1
ATOM 781 C C . SER A 1 93 ? 14.776 10.783 6.538 1.00 86.88 93 SER A C 1
ATOM 783 O O . SER A 1 93 ? 15.864 11.349 6.598 1.00 86.88 93 SER A O 1
ATOM 785 N N . ASP A 1 94 ? 14.513 9.816 5.656 1.00 81.75 94 ASP A N 1
ATOM 786 C CA . ASP A 1 94 ? 15.415 9.363 4.587 1.00 81.75 94 ASP A CA 1
ATOM 787 C C . ASP A 1 94 ? 15.177 10.138 3.276 1.00 81.75 94 ASP A C 1
ATOM 789 O O . ASP A 1 94 ? 15.318 9.607 2.173 1.00 81.75 94 ASP A O 1
ATOM 793 N N . GLU A 1 95 ? 14.763 11.407 3.386 1.00 77.25 95 GLU A N 1
ATOM 794 C CA . GLU A 1 95 ? 14.609 12.283 2.229 1.00 77.25 95 GLU A CA 1
ATOM 795 C C . GLU A 1 95 ? 15.948 12.364 1.471 1.00 77.25 95 GLU A C 1
ATOM 797 O O . GLU A 1 95 ? 16.988 12.647 2.082 1.00 77.25 95 GLU A O 1
ATOM 802 N N . PRO A 1 96 ? 15.967 12.117 0.144 1.00 78.25 96 PRO A N 1
ATOM 803 C CA . PRO A 1 96 ? 17.194 12.190 -0.630 1.00 78.25 96 PRO A CA 1
ATOM 804 C C . PRO A 1 96 ? 17.861 13.549 -0.422 1.00 78.25 96 PRO A C 1
ATOM 806 O O . PRO A 1 96 ? 17.253 14.587 -0.676 1.00 78.25 96 PRO A O 1
ATOM 809 N N . ALA A 1 97 ? 19.138 13.541 -0.027 1.00 74.88 97 ALA A N 1
ATOM 810 C CA . ALA A 1 97 ? 19.913 14.762 0.222 1.00 74.88 97 ALA A CA 1
ATOM 811 C C . ALA A 1 97 ? 19.939 15.735 -0.978 1.00 74.88 97 ALA A C 1
ATOM 813 O O . ALA A 1 97 ? 20.272 16.906 -0.819 1.00 74.88 97 ALA A O 1
ATOM 814 N N . ASP A 1 98 ? 19.583 15.246 -2.170 1.00 84.75 98 ASP A N 1
ATOM 815 C CA . ASP A 1 98 ? 19.420 16.017 -3.396 1.00 84.75 98 ASP A CA 1
ATOM 816 C C . ASP A 1 98 ? 18.063 15.717 -4.066 1.00 84.75 98 ASP A C 1
ATOM 818 O O . ASP A 1 98 ? 17.981 15.228 -5.197 1.00 84.75 98 ASP A O 1
ATOM 822 N N . PHE A 1 99 ? 16.966 15.968 -3.341 1.00 85.31 99 PHE A N 1
ATOM 823 C CA . PHE A 1 99 ? 15.603 15.843 -3.876 1.00 85.31 99 PHE A CA 1
ATOM 824 C C . PHE A 1 99 ? 15.403 16.666 -5.160 1.00 85.31 99 PHE A C 1
ATOM 826 O O . PHE A 1 99 ? 14.715 16.223 -6.077 1.00 85.31 99 PHE A O 1
ATOM 833 N N . ALA A 1 100 ? 16.047 17.835 -5.262 1.00 85.69 100 ALA A N 1
ATOM 834 C CA . ALA A 1 100 ? 15.989 18.686 -6.449 1.00 85.69 100 ALA A CA 1
ATOM 835 C C . ALA A 1 100 ? 16.546 17.979 -7.694 1.00 85.69 100 ALA A C 1
ATOM 837 O O . ALA A 1 100 ? 15.893 17.979 -8.738 1.00 85.69 100 ALA A O 1
ATOM 838 N N . ARG A 1 101 ? 17.703 17.319 -7.583 1.00 86.44 101 ARG A N 1
ATOM 839 C CA . ARG A 1 101 ? 18.265 16.527 -8.682 1.00 86.44 101 ARG A CA 1
ATOM 840 C C . ARG A 1 101 ? 17.420 15.309 -9.021 1.00 86.44 101 ARG A C 1
ATOM 842 O O . ARG A 1 101 ? 17.272 14.996 -10.197 1.00 86.44 101 ARG A O 1
ATOM 849 N N . LEU A 1 102 ? 16.851 14.633 -8.022 1.00 86.62 102 LEU A N 1
ATOM 850 C CA . LEU A 1 102 ? 15.925 13.526 -8.273 1.00 86.62 102 LEU A CA 1
ATOM 851 C C . LEU A 1 102 ? 14.695 14.010 -9.057 1.00 86.62 102 LEU A C 1
ATOM 853 O O . LEU A 1 102 ? 14.269 13.361 -10.012 1.00 86.62 102 LEU A O 1
ATOM 857 N N . ALA A 1 103 ? 14.149 15.168 -8.682 1.00 88.06 103 ALA A N 1
ATOM 858 C CA . ALA A 1 103 ? 13.044 15.788 -9.398 1.00 88.06 103 ALA A CA 1
ATOM 859 C C . ALA A 1 103 ? 13.441 16.153 -10.836 1.00 88.06 103 ALA A C 1
ATOM 861 O O . ALA A 1 103 ? 12.669 15.891 -11.753 1.00 88.06 103 ALA A O 1
ATOM 862 N N . GLU A 1 104 ? 14.639 16.699 -11.054 1.00 89.06 104 GLU A N 1
ATOM 863 C CA . GLU A 1 104 ? 15.155 16.997 -12.395 1.00 89.06 104 GLU A CA 1
ATOM 864 C C . GLU A 1 104 ? 15.355 15.730 -13.240 1.00 89.06 104 GLU A C 1
ATOM 866 O O . GLU A 1 104 ? 14.953 15.707 -14.398 1.00 89.06 104 GLU A O 1
ATOM 871 N N . GLU A 1 105 ? 15.903 14.650 -12.684 1.00 89.12 105 GLU A N 1
ATOM 872 C CA . GLU A 1 105 ? 16.087 13.386 -13.411 1.00 89.12 105 GLU A CA 1
ATOM 873 C C . GLU A 1 105 ? 14.746 12.790 -13.866 1.00 89.12 105 GLU A C 1
ATOM 875 O O . GLU A 1 105 ? 14.612 12.335 -15.003 1.00 89.12 105 GLU A O 1
ATOM 880 N N . ILE A 1 106 ? 13.735 12.830 -12.994 1.00 88.25 106 ILE A N 1
ATOM 881 C CA . ILE A 1 106 ? 12.416 12.251 -13.269 1.00 88.25 106 ILE A CA 1
ATOM 882 C C . ILE A 1 106 ? 11.585 13.159 -14.185 1.00 88.25 106 ILE A C 1
ATOM 884 O O . ILE A 1 106 ? 10.950 12.676 -15.122 1.00 88.25 106 ILE A O 1
ATOM 888 N N . MET A 1 107 ? 11.565 14.467 -13.918 1.00 87.81 107 MET A N 1
ATOM 889 C CA . MET A 1 107 ? 10.683 15.416 -14.608 1.00 87.81 107 MET A CA 1
ATOM 890 C C . MET A 1 107 ? 11.352 16.086 -15.809 1.00 87.81 107 MET A C 1
ATOM 892 O O . MET A 1 107 ? 10.678 16.392 -16.788 1.00 87.81 107 MET A O 1
ATOM 896 N N . GLY A 1 108 ? 12.664 16.309 -15.753 1.00 76.94 108 GLY A N 1
ATOM 897 C CA . GLY A 1 108 ? 13.443 17.004 -16.782 1.00 76.94 108 GLY A CA 1
ATOM 898 C C . GLY A 1 108 ? 13.813 16.136 -17.986 1.00 76.94 108 GLY A C 1
ATOM 899 O O . GLY A 1 108 ? 14.064 16.675 -19.058 1.00 76.94 108 GLY A O 1
ATOM 900 N N . GLY A 1 109 ? 13.792 14.804 -17.849 1.00 56.25 109 GLY A N 1
ATOM 901 C CA . GLY A 1 109 ? 13.986 13.857 -18.958 1.00 56.25 109 GLY A CA 1
ATOM 902 C C . GLY A 1 109 ? 12.745 13.630 -19.828 1.00 56.25 109 GLY A C 1
ATOM 903 O O . GLY A 1 109 ? 12.805 12.886 -20.807 1.00 56.25 109 GLY A O 1
ATOM 904 N N . THR A 1 110 ? 11.614 14.250 -19.481 1.00 53.72 110 THR A N 1
ATOM 905 C CA . THR A 1 110 ? 10.452 14.274 -20.366 1.00 53.72 110 THR A CA 1
ATOM 906 C C . THR A 1 110 ? 10.687 15.410 -21.349 1.00 53.72 110 THR A C 1
ATOM 908 O O . THR A 1 110 ? 10.517 16.571 -20.983 1.00 53.72 110 THR A O 1
ATOM 911 N N . ASP A 1 111 ? 11.092 15.101 -22.584 1.00 49.78 111 ASP A N 1
ATOM 912 C CA . ASP A 1 111 ? 10.957 16.056 -23.681 1.00 49.78 111 ASP A CA 1
ATOM 913 C C . ASP A 1 111 ? 9.490 16.495 -23.695 1.00 49.78 111 ASP A C 1
ATOM 915 O O . ASP A 1 111 ? 8.603 15.769 -24.144 1.00 49.78 111 ASP A O 1
ATOM 919 N N . ALA A 1 112 ? 9.228 17.683 -23.149 1.00 46.78 112 ALA A N 1
ATOM 920 C CA . ALA A 1 112 ? 7.947 18.371 -23.170 1.00 46.78 112 ALA A CA 1
ATOM 921 C C . ALA A 1 112 ? 7.652 18.878 -24.593 1.00 46.78 112 ALA A C 1
ATOM 923 O O . ALA A 1 112 ? 7.318 20.042 -24.813 1.00 46.78 112 ALA A O 1
ATOM 924 N N . ALA A 1 113 ? 7.809 17.995 -25.574 1.00 44.59 113 ALA A N 1
ATOM 925 C CA . ALA A 1 113 ? 7.298 18.144 -26.911 1.00 44.59 113 ALA A CA 1
ATOM 926 C C . ALA A 1 113 ? 5.950 17.412 -26.958 1.00 44.59 113 ALA A C 1
ATOM 928 O O . ALA A 1 113 ? 5.882 16.189 -26.943 1.00 44.59 113 ALA A O 1
ATOM 929 N N . GLU A 1 114 ? 4.891 18.217 -27.030 1.00 48.19 114 GLU A N 1
ATOM 930 C CA . GLU A 1 114 ? 3.536 17.834 -27.449 1.00 48.19 114 GLU A CA 1
ATOM 931 C C . GLU A 1 114 ? 2.603 17.201 -26.404 1.00 48.19 114 GLU A C 1
ATOM 933 O O . GLU A 1 114 ? 2.154 16.072 -26.534 1.00 48.19 114 GLU A O 1
ATOM 938 N N . SER A 1 115 ? 2.169 18.011 -25.436 1.00 38.88 115 SER A N 1
ATOM 939 C CA . SER A 1 115 ? 0.737 18.336 -25.291 1.00 38.88 115 SER A CA 1
ATOM 940 C C . SER A 1 115 ? 0.576 19.385 -24.196 1.00 38.88 115 SER A C 1
ATOM 942 O O . SER A 1 115 ? 0.751 19.106 -23.011 1.00 38.88 115 SER A O 1
ATOM 944 N N . GLY A 1 116 ? 0.287 20.619 -24.602 1.00 47.34 116 GLY A N 1
ATOM 945 C CA . GLY A 1 116 ? -0.023 21.699 -23.682 1.00 47.34 116 GLY A CA 1
ATOM 946 C C . GLY A 1 116 ? -1.353 21.449 -22.985 1.00 47.34 116 GLY A C 1
ATOM 947 O O . GLY A 1 116 ? -2.396 21.688 -23.573 1.00 47.34 116 GLY A O 1
ATOM 948 N N . GLU A 1 117 ? -1.297 21.039 -21.725 1.00 38.72 117 GLU A N 1
ATOM 949 C CA . GLU A 1 117 ? -2.346 21.268 -20.733 1.00 38.72 117 GLU A CA 1
ATOM 950 C C . GLU A 1 117 ? -1.653 21.441 -19.376 1.00 38.72 117 GLU A C 1
ATOM 952 O O . GLU A 1 117 ? -1.395 20.501 -18.629 1.00 38.72 117 GLU A O 1
ATOM 957 N N . LEU A 1 118 ? -1.270 22.688 -19.082 1.00 44.59 118 LEU A N 1
ATOM 958 C CA . LEU A 1 118 ? -0.942 23.093 -17.720 1.00 44.59 118 LEU A CA 1
ATOM 959 C C . LEU A 1 118 ? -2.194 22.878 -16.867 1.00 44.59 118 LEU A C 1
ATOM 961 O O . LEU A 1 118 ? -3.271 23.341 -17.239 1.00 44.59 118 LEU A O 1
ATOM 965 N N . LEU A 1 119 ? -2.028 22.185 -15.738 1.00 42.28 119 LEU A N 1
ATOM 966 C CA . LEU A 1 119 ? -3.073 21.907 -14.751 1.00 42.28 119 LEU A CA 1
ATOM 967 C C . LEU A 1 119 ? -4.000 23.127 -14.567 1.00 42.28 119 LEU A C 1
ATOM 969 O O . LEU A 1 119 ? -3.529 24.183 -14.122 1.00 42.28 119 LEU A O 1
ATOM 973 N N . PRO A 1 120 ? -5.301 23.030 -14.890 1.00 38.00 120 PRO A N 1
ATOM 974 C CA . PRO A 1 120 ? -6.214 24.134 -14.659 1.00 38.00 120 PRO A CA 1
ATOM 975 C C . PRO A 1 120 ? -6.448 24.263 -13.149 1.00 38.00 120 PRO A C 1
ATOM 977 O O . PRO A 1 120 ? -6.815 23.295 -12.488 1.00 38.00 120 PRO A O 1
ATOM 980 N N . GLY A 1 121 ? -6.234 25.462 -12.597 1.00 46.12 121 GLY A N 1
ATOM 981 C CA . GLY A 1 121 ? -6.746 25.820 -11.266 1.00 46.12 121 GLY A CA 1
ATOM 982 C C . GLY A 1 121 ? -5.763 26.434 -10.269 1.00 46.12 121 GLY A C 1
ATOM 983 O O . GLY A 1 121 ? -6.210 26.927 -9.240 1.00 46.12 121 GLY A O 1
ATOM 984 N N . PHE A 1 122 ? -4.452 26.483 -10.535 1.00 47.66 122 PHE A N 1
ATOM 985 C CA . PHE A 1 122 ? -3.517 27.071 -9.555 1.00 47.66 122 PHE A CA 1
ATOM 986 C C . PHE A 1 122 ? -3.454 28.612 -9.588 1.00 47.66 122 PHE A C 1
ATOM 988 O O . PHE A 1 122 ? -2.896 29.231 -8.687 1.00 47.66 122 PHE A O 1
ATOM 995 N N . ARG A 1 123 ? -4.028 29.259 -10.613 1.00 51.09 123 ARG A N 1
ATOM 996 C CA . ARG A 1 123 ? -4.000 30.727 -10.763 1.00 51.09 123 ARG A CA 1
ATOM 997 C C . ARG A 1 123 ? -5.093 31.479 -9.998 1.00 51.09 123 ARG A C 1
ATOM 999 O O . ARG A 1 123 ? -4.947 32.684 -9.835 1.00 51.09 123 ARG A O 1
ATOM 1006 N N . ASP A 1 124 ? -6.108 30.787 -9.480 1.00 55.00 124 ASP A N 1
ATOM 1007 C CA . ASP A 1 124 ? -7.303 31.421 -8.897 1.00 55.00 124 ASP A CA 1
ATOM 1008 C C . ASP A 1 124 ? -7.479 31.151 -7.391 1.00 55.00 124 ASP A C 1
ATOM 1010 O O . ASP A 1 124 ? -8.582 31.255 -6.853 1.00 55.00 124 ASP A O 1
ATOM 1014 N N . LEU A 1 125 ? -6.400 30.811 -6.675 1.00 53.88 125 LEU A N 1
ATOM 1015 C CA . LEU A 1 125 ? -6.447 30.746 -5.213 1.00 53.88 125 LEU A CA 1
ATOM 1016 C C . LEU A 1 125 ? -6.589 32.169 -4.641 1.00 53.88 125 LEU A C 1
ATOM 1018 O O . LEU A 1 125 ? -5.739 33.020 -4.917 1.00 53.88 125 LEU A O 1
ATOM 1022 N N . PRO A 1 126 ? -7.631 32.458 -3.837 1.00 61.06 126 PRO A N 1
ATOM 1023 C CA . PRO A 1 126 ? -7.727 33.739 -3.152 1.00 61.06 126 PRO A CA 1
ATOM 1024 C C . PRO A 1 126 ? -6.525 33.914 -2.209 1.00 61.06 126 PRO A C 1
ATOM 1026 O O . PRO A 1 126 ? -6.038 32.925 -1.651 1.00 61.06 126 PRO A O 1
ATOM 1029 N N . PRO A 1 127 ? -6.035 35.151 -2.002 1.00 63.62 127 PRO A N 1
ATOM 1030 C CA . PRO A 1 127 ? -4.946 35.391 -1.066 1.00 63.62 127 PRO A CA 1
ATOM 1031 C C . PRO A 1 127 ? -5.332 34.881 0.328 1.00 63.62 127 PRO A C 1
ATOM 1033 O O . PRO A 1 127 ? -6.440 35.127 0.811 1.00 63.62 127 PRO A O 1
ATOM 1036 N N . GLY A 1 128 ? -4.412 34.145 0.958 1.00 65.19 128 GLY A N 1
ATOM 1037 C CA . GLY A 1 128 ? -4.597 33.609 2.303 1.00 65.19 128 GLY A CA 1
ATOM 1038 C C . GLY A 1 128 ? -4.839 34.715 3.342 1.00 65.19 128 GLY A C 1
ATOM 1039 O O . GLY A 1 128 ? -4.462 35.871 3.126 1.00 65.19 128 GLY A O 1
ATOM 1040 N N . PRO A 1 129 ? -5.480 34.392 4.479 1.00 68.31 129 PRO A N 1
ATOM 1041 C CA . PRO A 1 129 ? -5.799 35.376 5.505 1.00 68.31 129 PRO A CA 1
ATOM 1042 C C . PRO A 1 129 ? -4.525 36.024 6.082 1.00 68.31 129 PRO A C 1
ATOM 1044 O O . PRO A 1 129 ? -3.508 35.344 6.238 1.00 68.31 129 PRO A O 1
ATOM 1047 N N . PRO A 1 130 ? -4.582 37.313 6.472 1.00 57.88 130 PRO A N 1
ATOM 1048 C CA . PRO A 1 130 ? -3.407 38.152 6.749 1.00 57.88 130 PRO A CA 1
ATOM 1049 C C . PRO A 1 130 ? -2.514 37.718 7.928 1.00 57.88 130 PRO A C 1
ATOM 1051 O O . PRO A 1 130 ? -1.507 38.368 8.179 1.00 57.88 130 PRO A O 1
ATOM 1054 N N . ASN A 1 131 ? -2.844 36.637 8.643 1.00 55.50 131 ASN A N 1
ATOM 1055 C CA . ASN A 1 131 ? -2.136 36.187 9.847 1.00 55.50 131 ASN A CA 1
ATOM 1056 C C . ASN A 1 131 ? -1.703 34.708 9.817 1.00 55.50 131 ASN A C 1
ATOM 1058 O O . ASN A 1 131 ? -1.527 34.104 10.876 1.00 55.50 131 ASN A O 1
ATOM 1062 N N . ALA A 1 132 ? -1.504 34.110 8.641 1.00 46.12 132 ALA A N 1
ATOM 1063 C CA . ALA A 1 132 ? -0.811 32.825 8.566 1.00 46.12 132 ALA A CA 1
ATOM 1064 C C . ALA A 1 132 ? 0.683 33.040 8.882 1.00 46.12 132 ALA A C 1
ATOM 1066 O O . ALA A 1 132 ? 1.442 33.525 8.047 1.00 46.12 132 ALA A O 1
ATOM 1067 N N . ARG A 1 133 ? 1.092 32.754 10.123 1.00 50.75 133 ARG A N 1
ATOM 1068 C CA . ARG A 1 133 ? 2.509 32.695 10.504 1.00 50.75 133 ARG A CA 1
ATOM 1069 C C . ARG A 1 133 ? 3.105 31.378 9.998 1.00 50.75 133 ARG A C 1
ATOM 1071 O O . ARG A 1 133 ? 2.459 30.343 10.141 1.00 50.75 133 ARG A O 1
ATOM 1078 N N . HIS A 1 134 ? 4.292 31.481 9.399 1.00 49.16 134 HIS A N 1
ATOM 1079 C CA . HIS A 1 134 ? 5.156 30.368 8.999 1.00 49.16 134 HIS A CA 1
ATOM 1080 C C . HIS A 1 134 ? 5.576 29.511 10.193 1.00 49.16 134 HIS A C 1
ATOM 1082 O O . HIS A 1 134 ? 5.763 30.097 11.288 1.00 49.16 134 HIS A O 1
#